Protein AF-A0A7S1XGS9-F1 (afdb_monomer_lite)

Radius of gyration: 27.16 Å; chains: 1; bounding box: 40×73×70 Å

Foldseek 3Di:
DVVVVVVVCVVDVVVCVVVVNDDPDQAQEDEAALALVQVVCVVPVVVLVVQACVPDSHYYDQHADPPRPRRDDRVCSNPVVCPPPDDDDDPVVVVVVVVVVVVVVVCVVVVDDDDDDDDDDDDPDDDDDDDDDDDDD

Sequence (137 aa):
VYELLSRRAFEDPALLKAEGIWLDFNATTFFSVGSPLAQFLNLEPQLGAMLRPRDLPFRIYNVFHPNDPVAMRLEPFLDEGMAGVSPLTCCCWYTMDRHRSTVRWLGSILGGSGSGGSVSGSNVGAARTATRGALNA

Structure (mmCIF, N/CA/C/O backbone):
data_AF-A0A7S1XGS9-F1
#
_entry.id   AF-A0A7S1XGS9-F1
#
loop_
_atom_site.group_PDB
_atom_site.id
_atom_site.type_symbol
_atom_site.label_atom_id
_atom_site.label_alt_id
_atom_site.label_comp_id
_atom_site.label_asym_id
_atom_site.label_entity_id
_atom_site.label_seq_id
_atom_site.pdbx_PDB_ins_code
_atom_site.Cartn_x
_atom_site.Cartn_y
_atom_site.Cartn_z
_atom_site.occupancy
_atom_site.B_iso_or_equiv
_atom_site.auth_seq_id
_atom_site.auth_comp_id
_atom_site.auth_asym_id
_atom_site.auth_atom_id
_atom_site.pdbx_PDB_model_num
ATOM 1 N N . VAL A 1 1 ? 8.760 13.147 18.236 1.00 54.75 1 VAL A N 1
ATOM 2 C CA . VAL A 1 1 ? 7.314 13.485 18.326 1.00 54.75 1 VAL A CA 1
ATOM 3 C C . VAL A 1 1 ? 6.451 12.351 17.784 1.00 54.75 1 VAL A C 1
ATOM 5 O O . VAL A 1 1 ? 5.676 11.811 18.556 1.00 54.75 1 VAL A O 1
ATOM 8 N N . TYR A 1 2 ? 6.639 11.911 16.533 1.00 52.66 2 TYR A N 1
ATOM 9 C CA . TYR A 1 2 ? 5.892 10.774 15.964 1.00 52.66 2 TYR A CA 1
ATOM 10 C C . TYR A 1 2 ? 6.061 9.454 16.724 1.00 52.66 2 TYR A C 1
ATOM 12 O O . TYR A 1 2 ? 5.077 8.774 16.960 1.00 52.66 2 TYR A O 1
ATOM 20 N N . GLU A 1 3 ? 7.271 9.133 17.178 1.00 58.31 3 GLU A N 1
ATOM 21 C CA . GLU A 1 3 ? 7.539 7.921 17.969 1.00 58.31 3 GLU A CA 1
ATOM 22 C C . GLU A 1 3 ? 6.802 7.907 19.324 1.00 58.31 3 GLU A C 1
ATOM 24 O O . GLU A 1 3 ? 6.361 6.868 19.808 1.00 58.31 3 GLU A O 1
ATOM 29 N N . LEU A 1 4 ? 6.611 9.086 19.928 1.00 58.81 4 LEU A N 1
ATOM 30 C CA . LEU A 1 4 ? 5.851 9.230 21.173 1.00 58.81 4 LEU A CA 1
ATOM 31 C C . LEU A 1 4 ? 4.346 9.091 20.929 1.00 58.81 4 LEU A C 1
ATOM 33 O O . LEU A 1 4 ? 3.642 8.538 21.771 1.00 58.81 4 LEU A O 1
ATOM 37 N N . LEU A 1 5 ? 3.861 9.578 19.782 1.00 59.81 5 LEU A N 1
ATOM 38 C CA . LEU A 1 5 ? 2.469 9.422 19.367 1.00 59.81 5 LEU A CA 1
ATOM 39 C C . LEU A 1 5 ? 2.158 7.972 18.993 1.00 59.81 5 LEU A C 1
ATOM 41 O O . LEU A 1 5 ? 1.130 7.464 19.421 1.00 59.81 5 LEU A O 1
ATOM 45 N N . SER A 1 6 ? 3.042 7.288 18.261 1.00 64.00 6 SER A N 1
ATOM 46 C CA . SER A 1 6 ? 2.834 5.889 17.879 1.00 64.00 6 SER A CA 1
ATOM 47 C C . SER A 1 6 ? 2.844 4.960 19.091 1.00 64.00 6 SER A C 1
ATOM 49 O O . SER A 1 6 ? 1.957 4.122 19.202 1.00 64.00 6 SER A O 1
ATOM 51 N N . ARG A 1 7 ? 3.768 5.137 20.048 1.00 64.06 7 ARG A N 1
ATOM 52 C CA . ARG A 1 7 ? 3.748 4.365 21.304 1.00 64.06 7 ARG A CA 1
ATOM 53 C C . ARG A 1 7 ? 2.462 4.576 22.098 1.00 64.06 7 ARG A C 1
ATOM 55 O O . ARG A 1 7 ? 1.807 3.603 22.455 1.00 64.06 7 ARG A O 1
ATOM 62 N N . ARG A 1 8 ? 2.065 5.834 22.319 1.00 63.84 8 ARG A N 1
ATOM 63 C CA . ARG A 1 8 ? 0.831 6.145 23.059 1.00 63.84 8 ARG A CA 1
ATOM 64 C C . ARG A 1 8 ? -0.427 5.676 22.338 1.00 63.84 8 ARG A C 1
ATOM 66 O O . ARG A 1 8 ? -1.366 5.266 22.999 1.00 63.84 8 ARG A O 1
ATOM 73 N N . ALA A 1 9 ? -0.439 5.700 21.007 1.00 66.56 9 ALA A N 1
ATOM 74 C CA . ALA A 1 9 ? -1.548 5.204 20.198 1.00 66.56 9 ALA A CA 1
ATOM 75 C C . ALA A 1 9 ? -1.829 3.709 20.413 1.00 66.56 9 ALA A C 1
ATOM 77 O O . ALA A 1 9 ? -2.987 3.300 20.376 1.00 66.56 9 ALA A O 1
ATOM 78 N N . PHE A 1 10 ? -0.788 2.899 20.635 1.00 66.19 10 PHE A N 1
ATOM 79 C CA . PHE A 1 10 ? -0.948 1.479 20.958 1.00 66.19 10 PHE A CA 1
ATOM 80 C C . PHE A 1 10 ? -1.384 1.242 22.410 1.00 66.19 10 PHE A C 1
ATOM 82 O O . PHE A 1 10 ? -2.051 0.248 22.685 1.00 66.19 10 PHE A O 1
ATOM 89 N N . GLU A 1 11 ? -1.011 2.133 23.329 1.00 77.31 11 GLU A N 1
ATOM 90 C CA . GLU A 1 11 ? -1.321 2.016 24.759 1.00 77.31 11 GLU A CA 1
ATOM 91 C C . GLU A 1 11 ? -2.722 2.545 25.111 1.00 77.31 11 GLU A C 1
ATOM 93 O O . GLU A 1 11 ? -3.400 1.957 25.953 1.00 77.31 11 GLU A O 1
ATOM 98 N N . ASP A 1 12 ? -3.172 3.623 24.461 1.00 81.56 12 ASP A N 1
ATOM 99 C CA . ASP A 1 12 ? -4.461 4.267 24.718 1.00 81.56 12 ASP A CA 1
ATOM 100 C C . ASP A 1 12 ? -5.205 4.623 23.410 1.00 81.56 12 ASP A C 1
ATOM 102 O O . ASP A 1 12 ? -4.970 5.679 22.805 1.00 81.56 12 ASP A O 1
ATOM 106 N N . PRO A 1 13 ? -6.160 3.783 22.966 1.00 75.19 13 PRO A N 1
ATOM 107 C CA . PRO A 1 13 ? -6.947 4.056 21.767 1.00 75.19 13 PRO A CA 1
ATOM 108 C C . PRO A 1 13 ? -7.911 5.241 21.938 1.00 75.19 13 PRO A C 1
ATOM 110 O O . PRO A 1 13 ? -8.357 5.812 20.939 1.00 75.19 13 PRO A O 1
ATOM 113 N N . ALA A 1 14 ? -8.236 5.658 23.169 1.00 82.00 14 ALA A N 1
ATOM 114 C CA . ALA A 1 14 ? -9.077 6.834 23.390 1.00 82.00 14 ALA A CA 1
ATOM 115 C C . ALA A 1 14 ? -8.353 8.128 22.989 1.00 82.00 14 ALA A C 1
ATOM 117 O O . ALA A 1 14 ? -8.994 9.079 22.538 1.00 82.00 14 ALA A O 1
ATOM 118 N N . LEU A 1 15 ? -7.020 8.139 23.071 1.00 81.44 15 LEU A N 1
ATOM 119 C CA . LEU A 1 15 ? -6.179 9.262 22.663 1.00 81.44 15 LEU A CA 1
ATOM 120 C C . LEU A 1 15 ? -6.246 9.477 21.142 1.00 81.44 15 LEU A C 1
ATOM 122 O O . LEU A 1 15 ? -6.441 10.599 20.682 1.00 81.44 15 LEU A O 1
ATOM 126 N N . LEU A 1 16 ? -6.216 8.392 20.359 1.00 79.75 16 LEU A N 1
ATOM 127 C CA . LEU A 1 16 ? -6.420 8.451 18.905 1.00 79.75 16 LEU A CA 1
ATOM 128 C C . LEU A 1 16 ? -7.775 9.080 18.540 1.00 79.75 16 LEU A C 1
ATOM 130 O O . LEU A 1 16 ? -7.890 9.812 17.556 1.00 79.75 16 LEU A O 1
ATOM 134 N N . LYS A 1 17 ? -8.805 8.802 19.346 1.00 82.25 17 LYS A N 1
ATOM 135 C CA . LYS A 1 17 ? -10.145 9.360 19.162 1.00 82.25 17 LYS A CA 1
ATOM 136 C C . LYS A 1 17 ? -10.214 10.837 19.561 1.00 82.25 17 LYS A C 1
ATOM 138 O O . LYS A 1 17 ? -10.857 11.614 18.863 1.00 82.25 17 LYS A O 1
ATOM 143 N N . ALA A 1 18 ? -9.538 11.229 20.641 1.00 84.06 18 ALA A N 1
ATOM 144 C CA . ALA A 1 18 ? -9.469 12.617 21.100 1.00 84.06 18 ALA A CA 1
ATOM 145 C C . ALA A 1 18 ? -8.719 13.530 20.112 1.00 84.06 18 ALA A C 1
ATOM 147 O O . ALA A 1 18 ? -9.143 14.657 19.877 1.00 84.06 18 ALA A O 1
ATOM 148 N N . GLU A 1 19 ? -7.652 13.019 19.493 1.00 83.25 19 GLU A N 1
ATOM 149 C CA . GLU A 1 19 ? -6.843 13.731 18.490 1.00 83.25 19 GLU A CA 1
ATOM 150 C C . GLU A 1 19 ? -7.467 13.707 17.081 1.00 83.25 19 GLU A C 1
ATOM 152 O O . GLU A 1 19 ? -6.904 14.261 16.139 1.00 83.25 19 GLU A O 1
ATOM 157 N N . GLY A 1 20 ? -8.624 13.056 16.903 1.00 80.62 20 GLY A N 1
ATOM 158 C CA . GLY A 1 20 ? -9.321 12.990 15.614 1.00 80.62 20 GLY A CA 1
ATOM 159 C C . GLY A 1 20 ? -8.592 12.178 14.536 1.00 80.62 20 GLY A C 1
ATOM 160 O O . GLY A 1 20 ? -8.851 12.361 13.349 1.00 80.62 20 GLY A O 1
ATOM 161 N N . ILE A 1 21 ? -7.678 11.290 14.933 1.00 83.19 21 ILE A N 1
ATOM 162 C CA . ILE A 1 21 ? -6.888 10.430 14.033 1.00 83.19 21 ILE A CA 1
ATOM 163 C C . ILE A 1 21 ? -7.434 8.999 13.937 1.00 83.19 21 ILE A C 1
ATOM 165 O O . ILE A 1 21 ? -6.968 8.209 13.116 1.00 83.19 21 ILE A O 1
ATOM 169 N N . TRP A 1 22 ? -8.425 8.654 14.763 1.00 83.69 22 TRP A N 1
ATOM 170 C CA . TRP A 1 22 ? -9.127 7.377 14.689 1.00 83.69 22 TRP A CA 1
ATOM 171 C C . TRP A 1 22 ? -10.052 7.319 13.467 1.00 83.69 22 TRP A C 1
ATOM 173 O O . TRP A 1 22 ? -10.819 8.244 13.209 1.00 83.69 22 TRP A O 1
ATOM 183 N N . LEU A 1 23 ? -10.006 6.210 12.725 1.00 82.88 23 LEU A N 1
ATOM 184 C CA . LEU A 1 23 ? -10.934 5.964 11.625 1.00 82.88 23 LEU A CA 1
ATOM 185 C C . LEU A 1 23 ? -12.228 5.362 12.181 1.00 82.88 23 LEU A C 1
ATOM 187 O O . LEU A 1 23 ? -12.230 4.253 12.711 1.00 82.88 23 LEU A O 1
ATOM 191 N N . ASP A 1 24 ? -13.350 6.056 11.997 1.00 85.88 24 ASP A N 1
ATOM 192 C CA . ASP A 1 24 ? -14.682 5.581 12.413 1.00 85.88 24 ASP A CA 1
ATOM 193 C C . ASP A 1 24 ? -15.250 4.470 11.503 1.00 85.88 24 ASP A C 1
ATOM 195 O O . ASP A 1 24 ? -16.430 4.122 11.572 1.00 85.88 24 ASP A O 1
ATOM 199 N N . PHE A 1 25 ? -14.415 3.890 10.639 1.00 88.25 25 PHE A N 1
ATOM 200 C CA . PHE A 1 25 ? -14.774 2.796 9.747 1.00 88.25 25 PHE A CA 1
ATOM 201 C C . PHE A 1 25 ? -13.729 1.683 9.785 1.00 88.25 25 PHE A C 1
ATOM 203 O O . PHE A 1 25 ? -12.545 1.903 10.038 1.00 88.25 25 PHE A O 1
ATOM 210 N N . ASN A 1 26 ? -14.170 0.462 9.484 1.00 86.44 26 ASN A N 1
ATOM 211 C CA . ASN A 1 26 ? -13.269 -0.674 9.349 1.00 86.44 26 ASN A CA 1
ATOM 212 C C . ASN A 1 26 ? -12.499 -0.570 8.023 1.00 86.44 26 ASN A C 1
ATOM 214 O O . ASN A 1 26 ? -13.057 -0.785 6.943 1.00 86.44 26 ASN A O 1
ATOM 218 N N . ALA A 1 27 ? -11.216 -0.228 8.107 1.00 87.19 27 ALA A N 1
ATOM 219 C CA . ALA A 1 27 ? -10.316 -0.237 6.966 1.00 87.19 27 ALA A CA 1
ATOM 220 C C . ALA A 1 27 ? -9.864 -1.676 6.680 1.00 87.19 27 ALA A C 1
ATOM 222 O O . ALA A 1 27 ? -8.958 -2.191 7.322 1.00 87.19 27 ALA A O 1
ATOM 223 N N . THR A 1 28 ? -10.481 -2.323 5.692 1.00 90.81 28 THR A N 1
ATOM 224 C CA . THR A 1 28 ? -10.119 -3.693 5.277 1.00 90.81 28 THR A CA 1
ATOM 225 C C . THR A 1 28 ? -8.920 -3.735 4.335 1.00 90.81 28 THR A C 1
ATOM 227 O O . THR A 1 28 ? -8.312 -4.787 4.130 1.00 90.81 28 THR A O 1
ATOM 230 N N . THR A 1 29 ? -8.609 -2.599 3.712 1.00 91.50 29 THR A N 1
ATOM 231 C CA . THR A 1 29 ? -7.615 -2.490 2.650 1.00 91.50 29 THR A CA 1
ATOM 232 C C . THR A 1 29 ? -6.821 -1.199 2.790 1.00 91.50 29 THR A C 1
ATOM 234 O O . THR A 1 29 ? -7.397 -0.122 2.928 1.00 91.50 29 THR A O 1
ATOM 237 N N . PHE A 1 30 ? -5.503 -1.316 2.694 1.00 90.44 30 PHE A N 1
ATOM 238 C CA . PHE A 1 30 ? -4.545 -0.225 2.691 1.00 90.44 30 PHE A CA 1
ATOM 239 C C . PHE A 1 30 ? -3.832 -0.171 1.337 1.00 90.44 30 PHE A C 1
ATOM 241 O O . PHE A 1 30 ? -3.235 -1.155 0.900 1.00 90.44 30 PHE A O 1
ATOM 248 N N . PHE A 1 31 ? -3.886 0.982 0.675 1.00 91.38 31 PHE A N 1
ATOM 249 C CA . PHE A 1 31 ? -3.172 1.229 -0.575 1.00 91.38 31 PHE A CA 1
ATOM 250 C C . PHE A 1 31 ? -1.978 2.142 -0.300 1.00 91.38 31 PHE A C 1
ATOM 252 O O . PHE A 1 31 ? -2.167 3.297 0.082 1.00 91.38 31 PHE A O 1
ATOM 259 N N . SER A 1 32 ? -0.755 1.658 -0.523 1.00 90.31 32 SER A N 1
ATOM 260 C CA . SER A 1 32 ? 0.436 2.510 -0.547 1.00 90.31 32 SER A CA 1
ATOM 261 C C . SER A 1 32 ? 0.746 2.897 -1.985 1.00 90.31 32 SER A C 1
ATOM 263 O O . SER A 1 32 ? 1.070 2.043 -2.801 1.00 90.31 32 SER A O 1
ATOM 265 N N . VAL A 1 33 ? 0.646 4.185 -2.309 1.00 90.19 33 VAL A N 1
ATOM 266 C CA . VAL A 1 33 ? 0.950 4.704 -3.649 1.00 90.19 33 VAL A CA 1
ATOM 267 C C . VAL A 1 33 ? 2.184 5.587 -3.554 1.00 90.19 33 VAL A C 1
ATOM 269 O O . VAL A 1 33 ? 2.146 6.611 -2.878 1.00 90.19 33 VAL A O 1
ATOM 272 N N . GLY A 1 34 ? 3.281 5.191 -4.199 1.00 82.56 34 GLY A N 1
ATOM 273 C CA . GLY A 1 34 ? 4.499 6.010 -4.227 1.00 82.56 34 GLY A CA 1
ATOM 274 C C . GLY A 1 34 ? 5.207 6.158 -2.870 1.00 82.56 34 GLY A C 1
ATOM 275 O O . GLY A 1 34 ? 5.943 7.116 -2.658 1.00 82.56 34 GLY A O 1
ATOM 276 N N . SER A 1 35 ? 4.937 5.263 -1.916 1.00 86.62 35 SER A N 1
ATOM 277 C CA . SER A 1 35 ? 5.396 5.420 -0.534 1.00 86.62 35 SER A CA 1
ATOM 278 C C . SER A 1 35 ? 6.833 4.914 -0.333 1.00 86.62 35 SER A C 1
ATOM 280 O O . SER A 1 35 ? 7.138 3.806 -0.779 1.00 86.62 35 SER A O 1
ATOM 282 N N . PRO A 1 36 ? 7.677 5.627 0.443 1.00 90.44 36 PRO A N 1
ATOM 283 C CA . PRO A 1 36 ? 8.988 5.143 0.893 1.00 90.44 36 PRO A CA 1
ATOM 284 C C . PRO A 1 36 ? 8.913 4.020 1.943 1.00 90.44 36 PRO A C 1
ATOM 286 O O . PRO A 1 36 ? 9.925 3.691 2.561 1.00 90.44 36 PRO A O 1
ATOM 289 N N . LEU A 1 37 ? 7.735 3.435 2.196 1.00 88.75 37 LEU A N 1
ATOM 290 C CA . LEU A 1 37 ? 7.520 2.442 3.254 1.00 88.75 37 LEU A CA 1
ATOM 291 C C . LEU A 1 37 ? 8.512 1.274 3.171 1.00 88.75 37 LEU A C 1
ATOM 293 O O . LEU A 1 37 ? 9.101 0.905 4.180 1.00 88.75 37 LEU A O 1
ATOM 297 N N . ALA A 1 38 ? 8.750 0.742 1.971 1.00 88.94 38 ALA A N 1
ATOM 298 C CA . ALA A 1 38 ? 9.710 -0.339 1.754 1.00 88.94 38 ALA A CA 1
ATOM 299 C C . ALA A 1 38 ? 11.143 0.050 2.167 1.00 88.94 38 ALA A C 1
ATOM 301 O O . ALA A 1 38 ? 11.858 -0.760 2.753 1.00 88.94 38 ALA A O 1
ATOM 302 N N . GLN A 1 39 ? 11.542 1.306 1.937 1.00 89.19 39 GLN A N 1
ATOM 303 C CA . GLN A 1 39 ? 12.836 1.834 2.375 1.00 89.19 3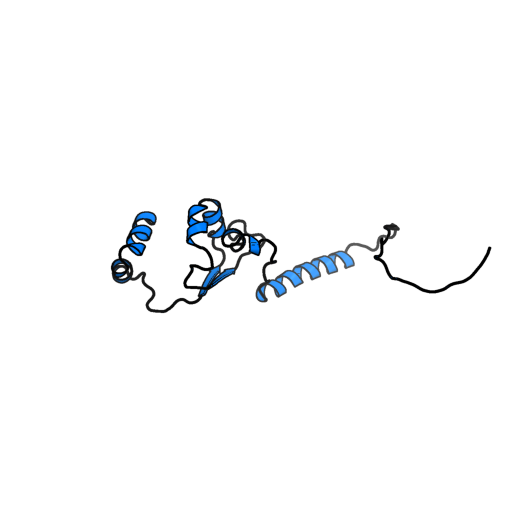9 GLN A CA 1
ATOM 304 C C . GLN A 1 39 ? 12.952 1.811 3.903 1.00 89.19 39 GLN A C 1
ATOM 306 O O . GLN A 1 39 ? 13.976 1.402 4.444 1.00 89.19 39 GLN A O 1
ATOM 311 N N . PHE A 1 40 ? 11.893 2.232 4.599 1.00 88.69 40 PHE A N 1
ATOM 312 C CA . PHE A 1 40 ? 11.865 2.246 6.058 1.00 88.69 40 PHE A CA 1
ATOM 313 C C . PHE A 1 40 ? 11.875 0.836 6.650 1.00 88.69 40 PHE A C 1
ATOM 315 O O . PHE A 1 40 ? 12.598 0.608 7.614 1.00 88.69 40 PHE A O 1
ATOM 322 N N . LEU A 1 41 ? 11.159 -0.120 6.049 1.00 87.75 41 LEU A N 1
ATOM 323 C CA . LEU A 1 41 ? 11.228 -1.525 6.475 1.00 87.75 41 LEU A CA 1
ATOM 324 C C . LEU A 1 41 ? 12.620 -2.126 6.281 1.00 87.75 41 LEU A C 1
ATOM 326 O O . LEU A 1 41 ? 13.057 -2.932 7.095 1.00 87.75 41 LEU A O 1
ATOM 330 N N . ASN A 1 42 ? 13.328 -1.718 5.228 1.00 87.12 42 ASN A N 1
ATOM 331 C CA . ASN A 1 42 ? 14.698 -2.159 4.996 1.00 87.12 42 ASN A CA 1
ATOM 332 C C . ASN A 1 42 ? 15.690 -1.576 6.020 1.00 87.12 42 ASN A C 1
ATOM 334 O O . ASN A 1 42 ? 16.686 -2.215 6.343 1.00 87.12 42 ASN A O 1
ATOM 338 N N . LEU A 1 43 ? 15.438 -0.360 6.516 1.00 89.25 43 LEU A N 1
ATOM 339 C CA . LEU A 1 43 ? 16.273 0.276 7.540 1.00 89.25 43 LEU A CA 1
ATOM 340 C C . LEU A 1 43 ? 15.976 -0.248 8.950 1.00 89.25 43 LEU A C 1
ATOM 342 O O . LEU A 1 43 ? 16.898 -0.360 9.753 1.00 89.25 43 LEU A O 1
ATOM 346 N N . GLU A 1 44 ? 14.713 -0.566 9.242 1.00 86.62 44 GLU A N 1
ATOM 347 C CA . GLU A 1 44 ? 14.256 -1.034 10.550 1.00 86.62 44 GLU A CA 1
ATOM 348 C C . GLU A 1 44 ? 13.618 -2.430 10.434 1.00 86.62 44 GLU A C 1
ATOM 350 O O . GLU A 1 44 ? 12.393 -2.558 10.323 1.00 86.62 44 GLU A O 1
ATOM 355 N N . PRO A 1 45 ? 14.417 -3.510 10.472 1.00 78.12 45 PRO A N 1
ATOM 356 C CA . PRO A 1 45 ? 13.902 -4.869 10.314 1.00 78.12 45 PRO A CA 1
ATOM 357 C C . PRO A 1 45 ? 12.932 -5.273 11.435 1.00 78.12 45 PRO A C 1
ATOM 359 O O . PRO A 1 45 ? 12.062 -6.120 11.217 1.00 78.12 45 PRO A O 1
ATOM 362 N N . GLN A 1 46 ? 13.010 -4.643 12.617 1.00 81.12 46 GLN A N 1
ATOM 363 C CA . GLN A 1 46 ? 12.042 -4.882 13.693 1.00 81.12 46 GLN A CA 1
ATOM 364 C C . GLN A 1 46 ? 10.630 -4.437 13.292 1.00 81.12 46 GLN A C 1
ATOM 366 O O . GLN A 1 46 ? 9.651 -5.093 13.648 1.00 81.12 46 GLN A O 1
ATOM 371 N N . LEU A 1 47 ? 10.515 -3.374 12.491 1.00 79.38 47 LEU A N 1
ATOM 372 C CA . LEU A 1 47 ? 9.236 -2.898 11.972 1.00 79.38 47 LEU A CA 1
ATOM 373 C C . LEU A 1 47 ? 8.634 -3.895 10.972 1.00 79.38 47 LEU A C 1
ATOM 375 O O . LEU A 1 47 ? 7.430 -4.145 11.007 1.00 79.38 47 LEU A O 1
ATOM 379 N N . GLY A 1 48 ? 9.465 -4.525 10.135 1.00 76.56 48 GLY A N 1
ATOM 380 C CA . GLY A 1 48 ? 9.037 -5.615 9.251 1.00 76.56 48 GLY A CA 1
ATOM 381 C C . GLY A 1 48 ? 8.481 -6.812 10.030 1.00 76.56 48 GLY A C 1
ATOM 382 O O . GLY A 1 48 ? 7.422 -7.339 9.690 1.00 76.56 48 GLY A O 1
ATOM 383 N N . ALA A 1 49 ? 9.128 -7.180 11.141 1.00 77.50 49 ALA A N 1
ATOM 384 C CA . ALA A 1 49 ? 8.653 -8.247 12.023 1.00 77.50 49 ALA A CA 1
ATOM 385 C C . ALA A 1 49 ? 7.320 -7.918 12.726 1.00 77.50 49 ALA A C 1
ATOM 387 O O . ALA A 1 49 ? 6.549 -8.831 13.022 1.00 77.50 49 ALA A O 1
ATOM 388 N N . MET A 1 50 ? 7.023 -6.638 12.973 1.00 77.44 50 MET A N 1
ATOM 389 C CA . MET A 1 50 ? 5.728 -6.199 13.514 1.00 77.44 50 MET A CA 1
ATOM 390 C C . MET A 1 50 ? 4.614 -6.185 12.460 1.00 77.44 50 MET A C 1
ATOM 392 O O . MET A 1 50 ? 3.448 -6.377 12.794 1.00 77.44 50 MET A O 1
ATOM 396 N N . LEU A 1 51 ? 4.955 -5.963 11.190 1.00 78.38 51 LEU A N 1
ATOM 397 C CA . LEU A 1 51 ? 4.002 -5.786 10.091 1.00 78.38 51 LEU A CA 1
ATOM 398 C C . LEU A 1 51 ? 3.771 -7.066 9.279 1.00 78.38 51 LEU A C 1
ATOM 400 O O . LEU A 1 51 ? 3.477 -7.003 8.084 1.00 78.38 51 LEU A O 1
ATOM 404 N N . ARG A 1 52 ? 3.883 -8.246 9.899 1.00 78.88 52 ARG A N 1
ATOM 405 C CA . ARG A 1 52 ? 3.684 -9.509 9.177 1.00 78.88 52 ARG A CA 1
ATOM 406 C C . ARG A 1 52 ? 2.285 -9.560 8.554 1.00 78.88 52 ARG A C 1
ATOM 408 O O . ARG A 1 52 ? 1.304 -9.357 9.269 1.00 78.88 52 ARG A O 1
ATOM 415 N N . PRO A 1 53 ? 2.149 -9.943 7.270 1.00 77.00 53 PRO A N 1
ATOM 416 C CA . PRO A 1 53 ? 0.859 -9.961 6.577 1.00 77.00 53 PRO A CA 1
ATOM 417 C C . PRO A 1 53 ? -0.246 -10.756 7.281 1.00 77.00 53 PRO A C 1
ATOM 419 O O . PRO A 1 53 ? -1.419 -10.440 7.118 1.00 77.00 53 PRO A O 1
ATOM 422 N N . ARG A 1 54 ? 0.114 -11.788 8.059 1.00 75.12 54 ARG A N 1
ATOM 423 C CA . ARG A 1 54 ? -0.842 -12.608 8.821 1.00 75.12 54 ARG A CA 1
ATOM 424 C C . ARG A 1 54 ? -1.431 -11.904 10.042 1.00 75.12 54 ARG A C 1
ATOM 426 O O . ARG A 1 54 ? -2.527 -12.267 10.453 1.00 75.12 54 ARG A O 1
ATOM 433 N N . ASP A 1 55 ? -0.706 -10.941 10.598 1.00 80.25 55 ASP A N 1
ATOM 434 C CA . ASP A 1 55 ? -1.053 -10.269 11.852 1.00 80.25 55 ASP A CA 1
ATOM 435 C C . ASP A 1 55 ? -1.738 -8.911 11.593 1.00 80.25 55 ASP A C 1
ATOM 437 O O . ASP A 1 55 ? -2.268 -8.283 12.509 1.00 80.25 55 ASP A O 1
ATOM 441 N N . LEU A 1 56 ? -1.762 -8.459 10.333 1.00 82.31 56 LEU A N 1
ATOM 442 C CA . LEU A 1 56 ? -2.406 -7.214 9.933 1.00 82.31 56 LEU A CA 1
ATOM 443 C C . LEU A 1 56 ? -3.930 -7.382 9.803 1.00 82.31 56 LEU A C 1
ATOM 445 O O . LEU A 1 56 ? -4.397 -8.316 9.147 1.00 82.31 56 LEU A O 1
ATOM 449 N N . PRO A 1 57 ? -4.733 -6.436 10.327 1.00 83.12 57 PRO A N 1
ATOM 450 C CA . PRO A 1 57 ? -6.191 -6.480 10.205 1.00 83.12 57 PRO A CA 1
ATOM 451 C C . PRO A 1 57 ? -6.695 -6.093 8.801 1.00 83.12 57 PRO A C 1
ATOM 453 O O . PRO A 1 57 ? -7.900 -6.100 8.554 1.00 83.12 57 PRO A O 1
ATOM 456 N N . PHE A 1 58 ? -5.790 -5.753 7.878 1.00 87.75 58 PHE A N 1
ATOM 457 C CA . PHE A 1 58 ? -6.099 -5.279 6.534 1.00 87.75 58 PHE A CA 1
ATOM 458 C C . PHE A 1 58 ? -5.158 -5.859 5.479 1.00 87.75 58 PHE A C 1
ATOM 460 O O . PHE A 1 58 ? -4.031 -6.264 5.758 1.00 87.75 58 PHE A O 1
ATOM 467 N N . ARG A 1 59 ? -5.617 -5.848 4.225 1.00 89.69 59 ARG A N 1
ATOM 468 C CA . ARG A 1 59 ? -4.800 -6.201 3.056 1.00 89.69 59 ARG A CA 1
ATOM 469 C C . ARG A 1 59 ? -3.993 -4.998 2.594 1.00 89.69 59 ARG A C 1
ATOM 471 O O . ARG A 1 59 ? -4.551 -3.913 2.473 1.00 89.69 59 ARG A O 1
ATOM 478 N N . ILE A 1 60 ? -2.718 -5.198 2.277 1.00 89.69 60 ILE A N 1
ATOM 479 C CA . ILE A 1 60 ? -1.858 -4.151 1.718 1.00 89.69 60 ILE A CA 1
ATOM 480 C C . ILE A 1 60 ? -1.745 -4.331 0.204 1.00 89.69 60 ILE A C 1
ATOM 482 O O . ILE A 1 60 ? -1.422 -5.419 -0.269 1.00 89.69 60 ILE A O 1
ATOM 486 N N . TYR A 1 61 ? -1.952 -3.250 -0.543 1.00 90.88 61 TYR A N 1
ATOM 487 C CA . TYR A 1 61 ? -1.616 -3.158 -1.960 1.00 90.88 61 TYR A CA 1
ATOM 488 C C . TYR A 1 61 ? -0.577 -2.065 -2.161 1.00 90.88 61 TYR A C 1
ATOM 490 O O . TYR A 1 61 ? -0.843 -0.891 -1.900 1.00 90.88 61 TYR A O 1
ATOM 498 N N . ASN A 1 62 ? 0.593 -2.458 -2.654 1.00 91.75 62 ASN A N 1
ATOM 499 C CA . ASN A 1 62 ? 1.667 -1.531 -2.953 1.00 91.75 62 ASN A CA 1
ATOM 500 C C . ASN A 1 62 ? 1.669 -1.168 -4.438 1.00 91.75 62 ASN A C 1
ATOM 502 O O . ASN A 1 62 ? 1.946 -1.999 -5.300 1.00 91.75 62 ASN A O 1
ATOM 506 N N . VAL A 1 63 ? 1.370 0.090 -4.734 1.00 91.44 63 VAL A N 1
ATOM 507 C CA . VAL A 1 63 ? 1.450 0.676 -6.069 1.00 91.44 63 VAL A CA 1
ATOM 508 C C . VAL A 1 63 ? 2.733 1.488 -6.143 1.00 91.44 63 VAL A C 1
ATOM 510 O O . VAL A 1 63 ? 2.888 2.515 -5.480 1.00 91.44 63 VAL A O 1
ATOM 513 N N . PHE A 1 64 ? 3.658 1.022 -6.969 1.00 89.88 64 PHE A N 1
ATOM 514 C CA . PHE A 1 64 ? 4.991 1.589 -7.068 1.00 89.88 64 PHE A CA 1
ATOM 515 C C . PHE A 1 64 ? 5.443 1.676 -8.526 1.00 89.88 64 PHE A C 1
ATOM 517 O O . PHE A 1 64 ? 4.928 0.963 -9.391 1.00 89.88 64 PHE A O 1
ATOM 524 N N . HIS A 1 65 ? 6.382 2.577 -8.808 1.00 86.06 65 HIS A N 1
ATOM 525 C CA . HIS A 1 65 ? 6.896 2.784 -10.156 1.00 86.06 65 HIS A CA 1
ATOM 526 C C . HIS A 1 65 ? 8.260 2.092 -10.305 1.00 86.06 65 HIS A C 1
ATOM 528 O O . HIS A 1 65 ? 9.131 2.296 -9.465 1.00 86.06 65 HIS A O 1
ATOM 534 N N . PRO A 1 66 ? 8.500 1.307 -11.373 1.00 81.06 66 PRO A N 1
ATOM 535 C CA . PRO A 1 66 ? 9.709 0.484 -11.493 1.00 81.06 66 PRO A CA 1
ATOM 536 C C . PRO A 1 66 ? 11.019 1.285 -11.539 1.00 81.06 66 PRO A C 1
ATOM 538 O O . PRO A 1 66 ? 12.077 0.738 -11.246 1.00 81.06 66 PRO A O 1
ATOM 541 N N . ASN A 1 67 ? 10.965 2.565 -11.916 1.00 83.44 67 ASN A N 1
ATOM 542 C CA . ASN A 1 67 ? 12.129 3.454 -11.977 1.00 83.44 67 ASN A CA 1
ATOM 543 C C . ASN A 1 67 ? 12.142 4.520 -10.875 1.00 83.44 67 ASN A C 1
ATOM 545 O O . ASN A 1 67 ? 12.987 5.410 -10.923 1.00 83.44 67 ASN A O 1
ATOM 549 N N . ASP A 1 68 ? 11.189 4.492 -9.945 1.00 85.69 68 ASP A N 1
ATOM 550 C CA . ASP A 1 68 ? 11.192 5.424 -8.820 1.00 85.69 68 ASP A CA 1
ATOM 551 C C . ASP A 1 68 ? 12.045 4.833 -7.683 1.00 85.69 68 ASP A C 1
ATOM 553 O O . ASP A 1 68 ? 11.697 3.778 -7.152 1.00 85.69 68 ASP A O 1
ATOM 557 N N . PRO A 1 69 ? 13.172 5.469 -7.311 1.00 78.19 69 PRO A N 1
ATOM 558 C CA . PRO A 1 69 ? 14.035 4.962 -6.248 1.00 78.19 69 PRO A CA 1
ATOM 559 C C . PRO A 1 69 ? 13.390 5.046 -4.860 1.00 78.19 69 PRO A C 1
ATOM 561 O O . PRO A 1 69 ? 13.873 4.398 -3.937 1.00 78.19 69 PRO A O 1
ATOM 564 N N . VAL A 1 70 ? 12.338 5.853 -4.692 1.00 83.62 70 VAL A N 1
ATOM 565 C CA . VAL A 1 70 ? 11.644 6.045 -3.414 1.00 83.62 70 VAL A CA 1
ATOM 566 C C . VAL A 1 70 ? 10.471 5.075 -3.296 1.00 83.62 70 VAL A C 1
ATOM 568 O O . VAL A 1 70 ? 10.285 4.444 -2.256 1.00 83.62 70 VAL A O 1
ATOM 571 N N . ALA A 1 71 ? 9.696 4.913 -4.367 1.00 85.62 71 ALA A N 1
ATOM 572 C CA . ALA A 1 71 ? 8.582 3.975 -4.413 1.00 85.62 71 ALA A CA 1
ATOM 573 C C . ALA A 1 71 ? 9.072 2.571 -4.784 1.00 85.62 71 ALA A C 1
ATOM 575 O O . ALA A 1 71 ? 8.981 2.142 -5.935 1.00 85.62 71 ALA A O 1
ATOM 576 N N . MET A 1 72 ? 9.589 1.846 -3.793 1.00 88.69 72 MET A N 1
ATOM 577 C CA . MET A 1 72 ? 10.048 0.472 -3.978 1.00 88.69 72 MET A CA 1
ATOM 578 C C . MET A 1 72 ? 8.960 -0.567 -3.698 1.00 88.69 72 MET A C 1
ATOM 580 O O . MET A 1 72 ? 7.934 -0.328 -3.054 1.00 88.69 72 MET A O 1
ATOM 584 N N . ARG A 1 73 ? 9.231 -1.778 -4.178 1.00 91.12 73 ARG A N 1
ATOM 585 C CA . ARG A 1 73 ? 8.42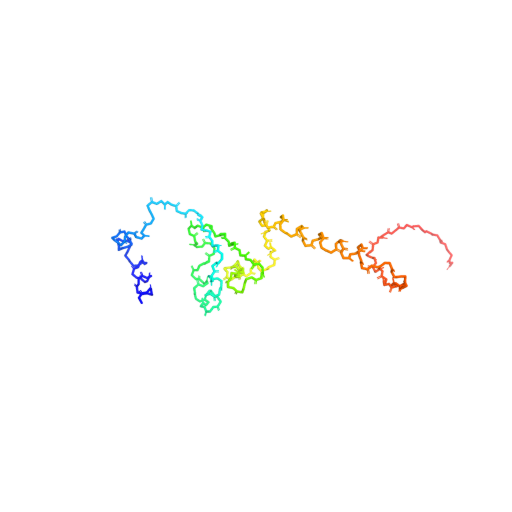3 -2.968 -3.950 1.00 91.12 73 ARG A CA 1
ATOM 586 C C . ARG A 1 73 ? 8.420 -3.362 -2.462 1.00 91.12 73 ARG A C 1
ATOM 588 O O . ARG A 1 73 ? 9.479 -3.61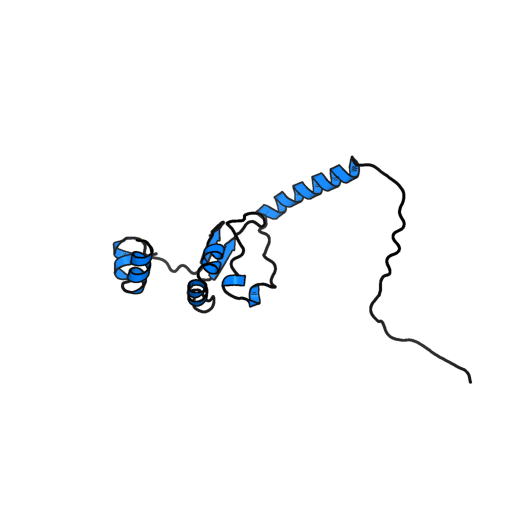1 -1.904 1.00 91.12 73 ARG A O 1
ATOM 595 N N . LEU A 1 74 ? 7.242 -3.451 -1.842 1.00 90.69 74 LEU A N 1
ATOM 596 C CA . LEU A 1 74 ? 7.073 -3.705 -0.405 1.00 90.69 74 LEU A CA 1
ATOM 597 C C . LEU A 1 74 ? 7.014 -5.193 -0.041 1.00 90.69 74 LEU A C 1
ATOM 599 O O . LEU A 1 74 ? 7.497 -5.584 1.016 1.00 90.69 74 LEU A O 1
ATOM 603 N N . GLU A 1 75 ? 6.409 -6.022 -0.895 1.00 90.44 75 GLU A N 1
ATOM 604 C CA . GLU A 1 75 ? 6.041 -7.403 -0.557 1.00 90.44 75 GLU A CA 1
ATOM 605 C C . GLU A 1 75 ? 7.221 -8.260 -0.065 1.00 90.44 75 GLU A C 1
ATOM 607 O O . GLU A 1 75 ? 7.039 -8.940 0.941 1.00 90.44 75 GLU A O 1
ATOM 612 N N . PRO A 1 76 ? 8.427 -8.200 -0.673 1.00 89.31 76 PRO A N 1
ATOM 613 C CA . PRO A 1 76 ? 9.574 -8.991 -0.223 1.00 89.31 76 PRO A CA 1
ATOM 614 C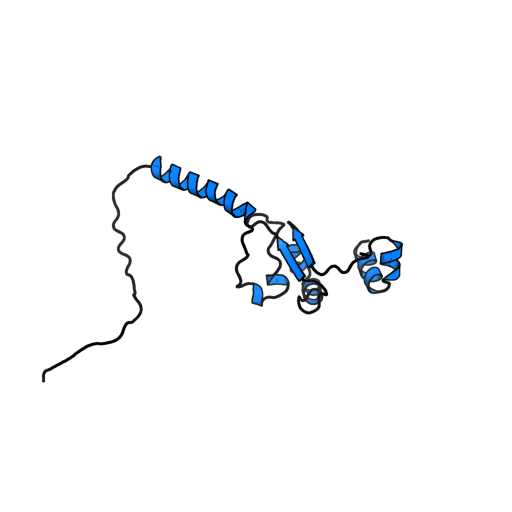 C . PRO A 1 76 ? 10.049 -8.666 1.200 1.00 89.31 76 PRO A C 1
ATOM 616 O O . PRO A 1 76 ? 10.680 -9.507 1.827 1.00 89.31 76 PRO A O 1
ATOM 619 N N . PHE A 1 77 ? 9.761 -7.461 1.705 1.00 88.00 77 PHE A N 1
ATOM 620 C CA . PHE A 1 77 ? 10.132 -7.036 3.061 1.00 88.00 77 PHE A CA 1
ATOM 621 C C . PHE A 1 77 ? 9.108 -7.463 4.119 1.00 88.00 77 PHE A C 1
ATOM 623 O O . PHE A 1 77 ? 9.415 -7.469 5.307 1.00 88.00 77 PHE A O 1
ATOM 630 N N . LEU A 1 78 ? 7.886 -7.794 3.694 1.00 86.12 78 LEU A N 1
ATOM 631 C CA . LEU A 1 78 ? 6.821 -8.293 4.566 1.00 86.12 78 LEU A CA 1
ATOM 632 C C . LEU A 1 78 ? 6.776 -9.827 4.590 1.00 86.12 78 LEU A C 1
ATOM 634 O O . LEU A 1 78 ? 6.461 -10.422 5.619 1.00 86.12 78 LEU A O 1
ATOM 638 N N . ASP A 1 79 ? 7.060 -10.454 3.448 1.00 85.69 79 ASP A N 1
ATOM 639 C CA . ASP A 1 79 ? 7.145 -11.901 3.270 1.00 85.69 79 ASP A CA 1
ATOM 640 C C . ASP A 1 79 ? 8.218 -12.223 2.219 1.00 85.69 79 ASP A C 1
ATOM 642 O O . ASP A 1 79 ? 8.059 -11.939 1.028 1.00 85.69 79 ASP A O 1
ATOM 646 N N . GLU A 1 80 ? 9.309 -12.851 2.654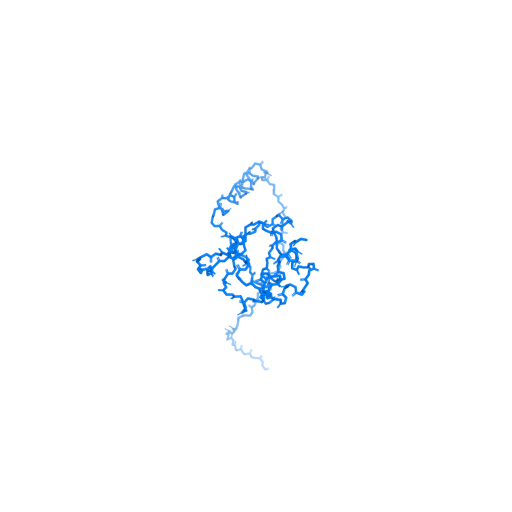 1.00 86.19 80 GLU A N 1
ATOM 647 C CA . GLU A 1 80 ? 10.429 -13.231 1.787 1.00 86.19 80 GLU A CA 1
ATOM 648 C C . GLU A 1 80 ? 9.989 -14.147 0.632 1.00 86.19 80 GLU A C 1
ATOM 650 O O . GLU A 1 80 ? 10.531 -14.064 -0.475 1.00 86.19 80 GLU A O 1
ATOM 655 N N . GLY A 1 81 ? 8.953 -14.972 0.839 1.00 87.31 81 GLY A N 1
ATOM 656 C CA . GLY A 1 81 ? 8.403 -15.857 -0.190 1.00 87.31 81 GLY A CA 1
ATOM 657 C C . GLY A 1 81 ? 7.809 -15.103 -1.383 1.00 87.31 81 GLY A C 1
ATOM 658 O O . GLY A 1 81 ? 7.735 -15.639 -2.492 1.00 87.31 81 GLY A O 1
ATOM 659 N N . MET A 1 82 ? 7.448 -13.831 -1.198 1.00 89.12 82 MET A N 1
ATOM 660 C CA . MET A 1 82 ? 6.909 -12.994 -2.266 1.00 89.12 82 MET A CA 1
ATOM 661 C C . MET A 1 82 ? 7.990 -12.460 -3.207 1.00 89.12 82 MET A C 1
ATOM 663 O O . MET A 1 82 ? 7.646 -12.008 -4.301 1.00 89.12 82 MET A O 1
ATOM 667 N N . ALA A 1 83 ? 9.281 -12.551 -2.868 1.00 90.00 83 ALA A N 1
ATOM 668 C CA . ALA A 1 83 ? 10.371 -12.057 -3.716 1.00 90.00 83 ALA A CA 1
ATOM 669 C C . ALA A 1 83 ? 10.322 -12.623 -5.149 1.00 90.00 83 ALA A C 1
ATOM 671 O O . ALA A 1 83 ? 10.519 -11.877 -6.111 1.00 90.00 83 ALA A O 1
ATOM 672 N N . GLY A 1 84 ? 9.968 -13.905 -5.299 1.00 90.62 84 GLY A N 1
ATOM 673 C CA . GLY A 1 84 ? 9.867 -14.585 -6.596 1.00 90.62 84 GLY A CA 1
ATOM 674 C C . GLY A 1 84 ? 8.608 -14.265 -7.414 1.00 90.62 84 GLY A C 1
ATOM 675 O O . GLY A 1 84 ? 8.546 -14.606 -8.593 1.00 90.62 84 GLY A O 1
ATOM 676 N N . VAL A 1 85 ? 7.604 -13.612 -6.824 1.00 92.00 85 VAL A N 1
ATOM 677 C CA . VAL A 1 85 ? 6.358 -13.252 -7.519 1.00 92.00 85 VAL A CA 1
ATOM 678 C C . VAL A 1 85 ? 6.558 -11.937 -8.270 1.00 92.00 85 VAL A C 1
ATOM 680 O O . VAL A 1 85 ? 6.972 -10.947 -7.675 1.00 92.00 85 VAL A O 1
ATOM 683 N N . SER A 1 86 ? 6.266 -11.889 -9.570 1.00 90.31 86 SER A N 1
ATOM 684 C CA . SER A 1 86 ? 6.366 -10.646 -10.346 1.00 90.31 86 SER A CA 1
ATOM 685 C C . SER A 1 86 ? 5.232 -9.665 -9.997 1.00 90.31 86 SER A C 1
ATOM 687 O O . SER A 1 86 ? 4.086 -10.104 -9.876 1.00 90.31 86 SER A O 1
ATOM 689 N N . PRO A 1 87 ? 5.499 -8.348 -9.904 1.00 90.00 87 PRO A N 1
ATOM 690 C CA . PRO A 1 87 ? 4.458 -7.338 -9.706 1.00 90.00 87 PRO A CA 1
ATOM 691 C C . PRO A 1 87 ? 3.426 -7.323 -10.839 1.00 90.00 87 PRO A C 1
ATOM 693 O O . PRO A 1 87 ? 3.744 -7.620 -11.992 1.00 90.00 87 PRO A O 1
ATOM 696 N N . LEU A 1 88 ? 2.196 -6.919 -10.521 1.00 89.50 88 LEU A N 1
ATOM 697 C CA . LEU A 1 88 ? 1.138 -6.738 -11.513 1.00 89.50 88 LEU A CA 1
ATOM 698 C C . LEU A 1 88 ? 1.234 -5.354 -12.161 1.00 89.50 88 LEU A C 1
ATOM 700 O O . LEU A 1 88 ? 1.338 -4.338 -11.477 1.00 89.50 88 LEU A O 1
ATOM 704 N N . THR A 1 89 ? 1.147 -5.299 -13.490 1.00 86.94 89 THR A N 1
ATOM 705 C CA . THR A 1 89 ? 1.089 -4.031 -14.227 1.00 86.94 89 THR A CA 1
ATOM 706 C C . THR A 1 89 ? -0.309 -3.422 -14.129 1.00 86.94 89 THR A C 1
ATOM 708 O O . THR A 1 89 ? -1.291 -4.014 -14.580 1.00 86.94 89 THR A O 1
ATOM 711 N N . CYS A 1 90 ? -0.418 -2.207 -13.593 1.00 82.25 90 CYS A N 1
ATOM 712 C CA . CYS A 1 90 ? -1.673 -1.457 -13.613 1.00 82.25 90 CYS A CA 1
ATOM 713 C C . CYS A 1 90 ? -2.032 -1.044 -15.056 1.00 82.25 90 CYS A C 1
ATOM 715 O O . CYS A 1 90 ? -1.206 -0.476 -15.770 1.00 82.25 90 CYS A O 1
ATOM 717 N N . CYS A 1 91 ? -3.278 -1.285 -15.486 1.00 70.06 91 CYS A N 1
ATOM 718 C CA . CYS A 1 91 ? -3.719 -1.084 -16.878 1.00 70.06 91 CYS A CA 1
ATOM 719 C C . CYS A 1 91 ? -3.454 0.325 -17.439 1.00 70.06 91 CYS A C 1
ATOM 721 O O . CYS A 1 91 ? -3.136 0.460 -18.617 1.00 70.06 91 CYS A O 1
ATOM 723 N N . CYS A 1 92 ? -3.539 1.379 -16.622 1.00 66.31 92 CYS A N 1
ATOM 724 C CA . CYS A 1 92 ? -3.263 2.746 -17.076 1.00 66.31 92 CYS A CA 1
ATOM 725 C C . CYS A 1 92 ? -1.790 2.979 -17.475 1.00 66.31 92 CYS A C 1
ATOM 727 O O . CYS A 1 92 ? -1.522 3.852 -18.297 1.00 66.31 92 CYS A O 1
ATOM 729 N N . TRP A 1 93 ? -0.852 2.166 -16.977 1.00 56.78 93 TRP A N 1
ATOM 730 C CA . TRP A 1 93 ? 0.564 2.201 -17.364 1.00 56.78 93 TRP A CA 1
ATOM 731 C C . TRP A 1 93 ? 0.858 1.376 -18.622 1.00 56.78 93 TRP A C 1
ATOM 733 O O . TRP A 1 93 ? 1.738 1.736 -19.403 1.00 56.78 93 TRP A O 1
ATOM 743 N N . TYR A 1 94 ? 0.078 0.323 -18.882 1.00 56.88 94 TYR A N 1
ATOM 744 C CA . TYR A 1 94 ? 0.215 -0.509 -20.084 1.00 56.88 94 TYR A CA 1
ATOM 745 C C . TYR A 1 94 ? 0.061 0.308 -21.381 1.00 56.88 94 TYR A C 1
ATOM 747 O O . TYR A 1 94 ? 0.782 0.096 -22.358 1.00 56.88 94 TYR A O 1
ATOM 755 N N . THR A 1 95 ? -0.832 1.302 -21.381 1.00 50.59 95 THR A N 1
ATOM 756 C CA . THR A 1 95 ? -1.042 2.193 -22.533 1.00 50.59 95 THR A CA 1
ATOM 757 C C . THR A 1 95 ? 0.159 3.111 -22.795 1.00 50.59 95 THR A C 1
ATOM 759 O O . THR A 1 95 ? 0.450 3.407 -23.953 1.00 50.59 95 THR A O 1
ATOM 762 N N . MET A 1 96 ? 0.893 3.517 -21.752 1.00 56.88 96 MET A N 1
ATOM 763 C CA . MET A 1 96 ? 2.101 4.347 -21.875 1.00 56.88 96 MET A CA 1
ATOM 764 C C . MET A 1 96 ? 3.294 3.552 -22.426 1.00 56.88 96 MET A C 1
ATOM 766 O O . MET A 1 96 ? 4.044 4.064 -23.258 1.00 56.88 96 MET A O 1
ATOM 770 N N . ASP A 1 97 ? 3.437 2.276 -22.053 1.00 54.62 97 ASP A N 1
ATOM 771 C CA . ASP A 1 97 ? 4.545 1.434 -22.534 1.00 54.62 97 ASP A CA 1
ATOM 772 C C . ASP A 1 97 ? 4.413 1.083 -24.033 1.00 54.62 97 ASP A C 1
ATOM 774 O O . ASP A 1 97 ? 5.402 0.901 -24.750 1.00 54.62 97 ASP A O 1
ATOM 778 N N . ARG A 1 98 ? 3.183 1.120 -24.569 1.00 53.00 98 ARG A N 1
ATOM 779 C CA . ARG A 1 98 ? 2.913 0.992 -26.012 1.00 53.00 98 ARG A CA 1
ATOM 780 C C . ARG A 1 98 ? 3.522 2.128 -26.841 1.00 53.00 98 ARG A C 1
ATOM 782 O O . ARG A 1 98 ? 3.875 1.924 -27.998 1.00 53.00 98 ARG A O 1
ATOM 789 N N . HIS A 1 99 ? 3.701 3.317 -26.264 1.00 52.50 99 HIS A N 1
ATOM 790 C CA . HIS A 1 99 ? 4.354 4.425 -26.966 1.00 52.50 99 HIS A CA 1
ATOM 791 C C . HIS A 1 99 ? 5.858 4.166 -27.164 1.00 52.50 99 HIS A C 1
ATOM 793 O O . HIS A 1 99 ? 6.457 4.628 -28.138 1.00 52.50 99 HIS A O 1
ATOM 799 N N . ARG A 1 100 ? 6.467 3.361 -26.282 1.00 52.50 100 ARG A N 1
ATOM 800 C CA . ARG A 1 100 ? 7.879 2.962 -26.346 1.00 52.50 100 ARG A CA 1
ATOM 801 C C . ARG A 1 100 ? 8.144 1.927 -27.443 1.00 52.50 100 ARG A C 1
ATOM 803 O O . ARG A 1 100 ? 9.198 1.967 -28.082 1.00 52.50 100 ARG A O 1
ATOM 810 N N . SER A 1 101 ? 7.195 1.026 -27.703 1.00 54.41 101 SER A N 1
ATOM 811 C CA . SER A 1 101 ? 7.284 0.079 -28.822 1.00 54.41 101 SER A CA 1
ATOM 812 C C . SER A 1 101 ? 7.083 0.754 -30.180 1.00 54.41 101 SER A C 1
ATOM 814 O O . SER A 1 101 ? 7.781 0.384 -31.122 1.00 54.41 101 SER A O 1
ATOM 816 N N . THR A 1 102 ? 6.255 1.800 -30.280 1.00 58.72 102 THR A N 1
ATOM 817 C CA . THR A 1 102 ? 6.142 2.604 -31.511 1.00 58.72 102 THR A CA 1
ATOM 818 C C . THR A 1 102 ? 7.464 3.280 -31.876 1.00 58.72 102 THR A C 1
ATOM 820 O O . THR A 1 102 ? 7.841 3.262 -33.042 1.00 58.72 102 THR A O 1
ATOM 823 N N . VAL A 1 103 ? 8.220 3.810 -30.904 1.00 60.31 103 VAL A N 1
ATOM 824 C CA . VAL A 1 103 ? 9.540 4.423 -31.167 1.00 60.31 103 VAL A CA 1
ATOM 825 C C . VAL A 1 103 ? 10.575 3.380 -31.606 1.00 60.31 103 VAL A C 1
ATOM 827 O O . VAL A 1 103 ? 11.355 3.648 -32.516 1.00 60.31 103 VAL A O 1
ATOM 830 N N . ARG A 1 104 ? 10.559 2.163 -31.037 1.00 57.84 104 ARG A N 1
ATOM 831 C CA . ARG A 1 104 ? 11.398 1.048 -31.526 1.00 57.84 104 ARG A CA 1
ATOM 832 C C . ARG A 1 104 ? 11.011 0.596 -32.934 1.00 57.84 104 ARG A C 1
ATOM 834 O O . ARG A 1 104 ? 11.892 0.323 -33.741 1.00 57.84 104 ARG A O 1
ATOM 841 N N . TRP A 1 105 ? 9.716 0.532 -33.233 1.00 57.31 105 TRP A N 1
ATOM 842 C CA . TRP A 1 105 ? 9.212 0.199 -34.566 1.00 57.31 105 TRP A CA 1
ATOM 843 C C . TRP A 1 105 ? 9.596 1.266 -35.599 1.00 57.31 105 TRP A C 1
ATOM 845 O O . TRP A 1 105 ? 10.139 0.929 -36.648 1.00 57.31 105 TRP A O 1
ATOM 855 N N . LEU A 1 106 ? 9.423 2.552 -35.270 1.00 59.56 106 LEU A N 1
ATOM 856 C CA . LEU A 1 106 ? 9.862 3.662 -36.120 1.00 59.56 106 LEU A CA 1
ATOM 857 C C . LEU A 1 106 ? 11.381 3.644 -36.314 1.00 59.56 106 LEU A C 1
ATOM 859 O O . LEU A 1 106 ? 11.853 3.841 -37.427 1.00 59.56 106 LEU A O 1
ATOM 863 N N . GLY A 1 107 ? 12.143 3.350 -35.257 1.00 62.00 107 GLY A N 1
ATOM 864 C CA . GLY A 1 107 ? 13.592 3.172 -35.328 1.00 62.00 107 GLY A CA 1
ATOM 865 C C . GLY A 1 107 ? 14.006 2.006 -36.228 1.00 62.00 107 GLY A C 1
ATOM 866 O O . GLY A 1 107 ? 14.990 2.119 -36.946 1.00 62.00 107 GLY A O 1
ATOM 867 N N . SER A 1 108 ? 13.225 0.923 -36.271 1.00 63.06 108 SER A N 1
ATOM 868 C CA . SER A 1 108 ? 13.462 -0.208 -37.178 1.00 63.06 108 SER A CA 1
ATOM 869 C C . SER A 1 108 ? 13.090 0.091 -38.637 1.00 63.06 108 SER A C 1
ATOM 871 O O . SER A 1 108 ? 13.615 -0.563 -39.533 1.00 63.06 108 SER A O 1
ATOM 873 N N . ILE A 1 109 ? 12.199 1.056 -38.884 1.00 64.50 109 ILE A N 1
ATOM 874 C CA . ILE A 1 109 ? 11.798 1.502 -40.230 1.00 64.50 109 ILE A CA 1
ATOM 875 C C . ILE A 1 109 ? 12.721 2.602 -40.768 1.00 64.50 109 ILE A C 1
ATOM 877 O O . ILE A 1 109 ? 13.050 2.603 -41.950 1.00 64.50 109 ILE A O 1
ATOM 881 N N . LEU A 1 110 ? 13.159 3.525 -39.911 1.00 64.38 110 LEU A N 1
ATOM 882 C CA . LEU A 1 110 ? 14.031 4.649 -40.273 1.00 64.38 110 LEU A CA 1
ATOM 883 C C . LEU A 1 110 ? 15.527 4.290 -40.191 1.00 64.38 110 LEU A C 1
ATOM 885 O O . LEU A 1 110 ? 16.351 4.977 -40.786 1.00 64.38 110 LEU A O 1
ATOM 889 N N . GLY A 1 111 ? 15.879 3.225 -39.461 1.00 56.53 111 GLY A N 1
ATOM 890 C CA . GLY A 1 111 ? 17.250 2.847 -39.092 1.00 56.53 111 GLY A CA 1
ATOM 891 C C . GLY A 1 111 ? 17.943 1.801 -39.967 1.00 56.53 111 GLY A C 1
ATOM 892 O O . GLY A 1 111 ? 18.976 1.282 -39.561 1.00 56.53 111 GLY A O 1
ATOM 893 N N . GLY A 1 112 ? 17.430 1.517 -41.165 1.00 43.31 112 GLY A N 1
ATOM 894 C CA . GLY A 1 112 ? 18.233 0.898 -42.219 1.00 43.31 112 GLY A CA 1
ATOM 895 C C . GLY A 1 112 ? 18.217 -0.632 -42.286 1.00 43.31 112 GLY A C 1
ATOM 896 O O . GLY A 1 112 ? 18.667 -1.355 -41.403 1.00 43.31 112 GLY A O 1
ATOM 897 N N . SER A 1 113 ? 17.777 -1.105 -43.450 1.00 53.09 113 SER A N 1
ATOM 898 C CA . SER A 1 113 ? 18.204 -2.357 -44.069 1.00 53.09 113 SER A CA 1
ATOM 899 C C . SER A 1 113 ? 19.739 -2.392 -44.161 1.00 53.09 113 SER A C 1
ATOM 901 O O . SER A 1 113 ? 20.324 -1.631 -44.932 1.00 53.09 113 SER A O 1
ATOM 903 N N . GLY A 1 114 ? 20.380 -3.292 -43.415 1.00 41.94 114 GLY A N 1
ATOM 904 C CA . GLY A 1 114 ? 21.804 -3.608 -43.524 1.00 41.94 114 GLY A CA 1
ATOM 905 C C . GLY A 1 114 ? 22.012 -5.116 -43.417 1.00 41.94 114 GLY A C 1
ATOM 906 O O . GLY A 1 114 ? 21.900 -5.700 -42.346 1.00 41.94 114 GLY A O 1
ATOM 907 N N . SER A 1 115 ? 22.259 -5.748 -44.558 1.00 46.16 115 SER A N 1
ATOM 908 C CA . SER A 1 115 ? 22.556 -7.168 -44.747 1.00 46.16 115 SER A CA 1
ATOM 909 C C . SER A 1 115 ? 23.829 -7.635 -44.025 1.00 46.16 115 SER A C 1
ATOM 911 O O . SER A 1 115 ? 24.872 -7.004 -44.179 1.00 46.16 115 SER A O 1
ATOM 913 N N . GLY A 1 116 ? 23.778 -8.815 -43.390 1.00 39.00 116 GLY A N 1
ATOM 914 C CA . GLY A 1 116 ? 24.950 -9.679 -43.173 1.00 39.00 116 GLY A CA 1
ATOM 915 C C . GLY A 1 116 ? 25.192 -10.127 -41.728 1.00 39.00 116 GLY A C 1
ATOM 916 O O . GLY A 1 116 ? 25.653 -9.346 -40.906 1.00 39.00 116 GLY A O 1
ATOM 917 N N . GLY A 1 117 ? 24.961 -11.414 -41.441 1.00 30.52 117 GLY A N 1
ATOM 918 C CA . GLY A 1 117 ? 25.434 -12.056 -40.208 1.00 30.52 117 GLY A CA 1
ATOM 919 C C . GLY A 1 117 ? 24.636 -13.295 -39.803 1.00 30.52 117 GLY A C 1
ATOM 920 O O . GLY A 1 117 ? 23.700 -13.203 -39.019 1.00 30.52 117 GLY A O 1
ATOM 921 N N . SER A 1 118 ? 25.014 -14.458 -40.338 1.00 36.50 118 SER A N 1
ATOM 922 C CA . SER A 1 118 ? 24.534 -15.779 -39.913 1.00 36.50 118 SER A CA 1
ATOM 923 C C . SER A 1 118 ? 24.839 -16.019 -38.429 1.00 36.50 118 SER A C 1
ATOM 925 O O . SER A 1 118 ? 26.007 -16.098 -38.055 1.00 36.50 118 SER A O 1
ATOM 927 N N . VAL A 1 119 ? 23.810 -16.191 -37.594 1.00 40.69 119 VAL A N 1
ATOM 928 C CA . VAL A 1 119 ? 23.965 -16.682 -36.217 1.00 40.69 119 VAL A CA 1
ATOM 929 C C . VAL A 1 119 ? 23.669 -18.181 -36.204 1.00 40.69 119 VAL A C 1
ATOM 931 O O . VAL A 1 119 ? 22.517 -18.604 -36.153 1.00 40.69 119 VAL A O 1
ATOM 934 N N . SER A 1 120 ? 24.733 -18.985 -36.252 1.00 35.59 120 SER A N 1
ATOM 935 C CA . SER A 1 120 ? 24.711 -20.358 -35.743 1.00 35.59 120 SER A CA 1
ATOM 936 C C . SER A 1 120 ? 24.708 -20.298 -34.218 1.00 35.59 120 SER A C 1
ATOM 938 O O . SER A 1 120 ? 25.655 -19.800 -33.615 1.00 35.59 120 SER A O 1
ATOM 940 N N . GLY A 1 121 ? 23.654 -20.816 -33.595 1.00 32.62 121 GLY A N 1
ATOM 941 C CA . GLY A 1 121 ? 23.545 -20.963 -32.147 1.00 32.62 121 GLY A CA 1
ATOM 942 C C . GLY A 1 121 ? 22.555 -22.074 -31.832 1.00 32.62 121 GLY A C 1
ATOM 943 O O . GLY A 1 121 ? 21.348 -21.876 -31.891 1.00 32.62 121 GLY A O 1
ATOM 944 N N . SER A 1 122 ? 23.097 -23.263 -31.598 1.00 33.09 122 SER A N 1
ATOM 945 C CA . SER A 1 122 ? 22.426 -24.555 -31.507 1.00 33.09 122 SER A CA 1
ATOM 946 C C . SER A 1 122 ? 21.279 -24.603 -30.491 1.00 33.09 122 SER A C 1
ATOM 948 O O . SER A 1 122 ? 21.470 -24.364 -29.301 1.00 33.09 122 SER A O 1
ATOM 950 N N . ASN A 1 123 ? 20.104 -25.024 -30.961 1.00 32.59 123 ASN A N 1
ATOM 951 C CA . ASN A 1 123 ? 19.003 -25.491 -30.124 1.00 32.59 123 ASN A CA 1
ATOM 952 C C . ASN A 1 123 ? 19.391 -26.848 -29.515 1.00 32.59 123 ASN A C 1
ATOM 954 O O . ASN A 1 123 ? 19.359 -27.869 -30.204 1.00 32.59 123 ASN A O 1
ATOM 958 N N . VAL A 1 124 ? 19.737 -26.885 -28.227 1.00 37.69 124 VAL A N 1
ATOM 959 C CA . VAL A 1 124 ? 19.787 -28.147 -27.474 1.00 37.69 124 VAL A CA 1
ATOM 960 C C . VAL A 1 124 ? 18.354 -28.466 -27.053 1.00 37.69 124 VAL A C 1
ATOM 962 O O . VAL A 1 124 ? 17.883 -28.085 -25.984 1.00 37.69 124 VAL A O 1
ATOM 965 N N . GLY A 1 125 ? 17.626 -29.077 -27.987 1.00 33.19 125 GLY A N 1
ATOM 966 C CA . GLY A 1 125 ? 16.253 -29.521 -27.812 1.00 33.19 125 GLY A CA 1
ATOM 967 C C . GLY A 1 125 ? 16.173 -30.713 -26.869 1.00 33.19 125 GLY A C 1
ATOM 968 O O . GLY A 1 125 ? 16.821 -31.739 -27.070 1.00 33.19 125 GLY A O 1
ATOM 969 N N . ALA A 1 126 ? 15.336 -30.543 -25.853 1.00 33.47 126 ALA A N 1
ATOM 970 C CA . ALA A 1 126 ? 14.870 -31.565 -24.944 1.00 33.47 126 ALA A CA 1
ATOM 971 C C . ALA A 1 126 ? 14.329 -32.816 -25.665 1.00 33.47 126 ALA A C 1
ATOM 973 O O . ALA A 1 126 ? 13.751 -32.762 -26.751 1.00 33.47 126 ALA A O 1
ATOM 974 N N . ALA A 1 127 ? 14.517 -33.937 -24.975 1.00 37.41 127 ALA A N 1
ATOM 975 C CA . ALA A 1 127 ? 14.133 -35.297 -25.307 1.00 37.41 127 ALA A CA 1
ATOM 976 C C . ALA A 1 127 ? 12.725 -35.468 -25.896 1.00 37.41 127 ALA A C 1
ATOM 978 O O . ALA A 1 127 ? 11.753 -34.995 -25.309 1.00 37.41 127 ALA A O 1
ATOM 979 N N . ARG A 1 128 ? 12.609 -36.295 -26.949 1.00 35.09 128 ARG A N 1
ATOM 980 C CA . ARG A 1 128 ? 11.417 -37.117 -27.226 1.00 35.09 128 ARG A CA 1
ATOM 981 C C . ARG A 1 128 ? 11.799 -38.490 -27.800 1.00 35.09 128 ARG A C 1
ATOM 983 O O . ARG A 1 128 ? 12.366 -38.628 -28.874 1.00 35.09 128 ARG A O 1
ATOM 990 N N . THR A 1 129 ? 11.452 -39.468 -26.984 1.00 34.31 129 THR A N 1
ATOM 991 C CA . THR A 1 129 ? 11.237 -40.909 -27.114 1.00 34.31 129 THR A CA 1
ATOM 992 C C . THR A 1 129 ? 10.867 -41.478 -28.501 1.00 34.31 129 THR A C 1
ATOM 994 O O . THR A 1 129 ? 9.949 -40.994 -29.152 1.00 34.31 129 THR A O 1
ATOM 997 N N . ALA A 1 130 ? 11.512 -42.616 -28.808 1.00 37.62 130 ALA A N 1
ATOM 998 C CA . ALA A 1 130 ? 11.060 -43.828 -29.519 1.00 37.62 130 ALA A CA 1
ATOM 999 C C . ALA A 1 130 ? 10.546 -43.770 -30.973 1.00 37.62 130 ALA A C 1
ATOM 1001 O O . ALA A 1 130 ? 9.490 -43.218 -31.260 1.00 37.62 130 ALA A O 1
ATOM 1002 N N . THR A 1 131 ? 11.173 -44.572 -31.850 1.00 35.09 131 THR A N 1
ATOM 1003 C CA . THR A 1 131 ? 10.546 -45.744 -32.515 1.00 35.09 131 THR A CA 1
ATOM 1004 C C . THR A 1 131 ? 11.547 -46.52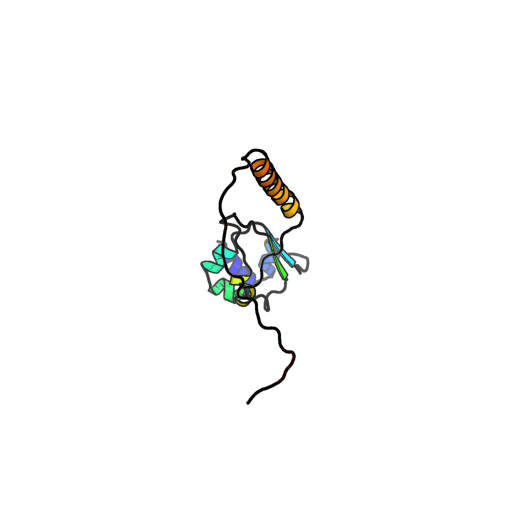6 -33.389 1.00 35.09 131 THR A C 1
ATOM 1006 O O . THR A 1 131 ? 12.324 -45.905 -34.094 1.00 35.09 131 THR A O 1
ATOM 1009 N N . ARG A 1 132 ? 11.443 -47.875 -33.344 1.00 34.16 132 ARG A N 1
ATOM 1010 C CA . ARG A 1 132 ? 11.766 -48.916 -34.368 1.00 34.16 132 ARG A CA 1
ATOM 1011 C C . ARG A 1 132 ? 13.135 -48.835 -35.082 1.00 34.16 132 ARG A C 1
ATOM 1013 O O . ARG A 1 132 ? 13.448 -47.841 -35.700 1.00 34.16 132 ARG A O 1
ATOM 1020 N N . GLY A 1 133 ? 13.966 -49.865 -35.192 1.00 32.91 133 GLY A N 1
ATOM 1021 C CA . GLY A 1 133 ? 13.825 -51.310 -35.055 1.00 32.91 133 GLY A CA 1
ATOM 1022 C C . GLY A 1 133 ? 14.881 -51.973 -35.962 1.00 32.91 133 GLY A C 1
ATOM 1023 O O . GLY A 1 133 ? 15.289 -51.374 -36.948 1.00 32.91 133 GLY A O 1
ATOM 1024 N N . ALA A 1 134 ? 15.238 -53.218 -35.635 1.00 34.50 134 ALA A N 1
ATOM 1025 C CA . ALA A 1 134 ? 15.817 -54.234 -36.523 1.00 34.50 134 ALA A CA 1
ATOM 1026 C C . ALA A 1 134 ? 17.316 -54.165 -36.936 1.00 34.50 134 ALA A C 1
ATOM 1028 O O . ALA A 1 134 ? 17.719 -53.381 -37.785 1.00 34.50 134 ALA A O 1
ATOM 1029 N N . LEU A 1 135 ? 18.032 -55.190 -36.438 1.00 37.44 135 LEU A N 1
ATOM 1030 C CA . LEU A 1 135 ? 18.867 -56.166 -37.167 1.00 37.44 135 LEU A CA 1
ATOM 1031 C C . LEU A 1 135 ? 20.403 -56.007 -37.255 1.00 37.44 135 LEU A C 1
ATOM 1033 O O . LEU A 1 135 ? 20.929 -55.001 -37.717 1.00 37.44 135 LEU A O 1
ATOM 1037 N N . ASN A 1 136 ? 21.030 -57.168 -36.982 1.00 38.19 136 ASN A N 1
ATOM 1038 C CA . ASN A 1 136 ? 22.362 -57.686 -37.349 1.00 38.19 136 ASN A CA 1
ATOM 1039 C C . ASN A 1 136 ? 23.511 -57.319 -36.386 1.00 38.19 136 ASN A C 1
ATOM 1041 O O . ASN A 1 136 ? 23.703 -56.149 -36.089 1.00 38.19 136 ASN A O 1
ATOM 1045 N N . ALA A 1 137 ? 24.336 -58.238 -35.881 1.00 36.00 137 ALA A N 1
ATOM 1046 C CA . ALA A 1 137 ? 24.485 -59.689 -36.027 1.00 36.00 137 ALA A CA 1
ATOM 1047 C C . ALA A 1 137 ? 25.188 -60.234 -34.766 1.00 36.00 137 ALA A C 1
ATOM 1049 O O . ALA A 1 137 ? 25.823 -59.413 -34.064 1.00 36.00 137 ALA A O 1
#

InterPro domains:
  IPR004177 DDHD domain [PF02862] (23-89)
  IPR004177 DDHD domain [PS51043] (23-137)
  IPR004177 DDHD domain [SM01127] (23-137)
  IPR058055 PA-PLA1 [PTHR23509] (23-89)

Secondary structure (DSSP, 8-state):
-HHHHHHHHHH-HHHHHHTT-S-SS---EEEEES-THHHHHHH-HHHHHHT-TTT-SSEEEEE--TT-SSS---HHHH-GGGGGSPPPPPHHHHHHHHHHHHHHHHHHHHS--------------------------

pLDDT: mean 70.36, std 19.89, range [30.52, 92.0]

Organism: NCBI:txid1077150